Protein AF-A0A916M3M4-F1 (afdb_monomer_lite)

pLDDT: mean 93.86, std 6.74, range [56.12, 98.5]

Structure (mmCIF, N/CA/C/O backbone):
data_AF-A0A916M3M4-F1
#
_entry.id   AF-A0A916M3M4-F1
#
loop_
_atom_site.group_PDB
_atom_site.id
_atom_site.type_symbol
_atom_site.label_atom_id
_atom_site.label_alt_id
_atom_site.label_comp_id
_atom_site.label_asym_id
_atom_site.label_entity_id
_atom_site.label_seq_id
_atom_site.pdbx_PDB_ins_code
_atom_site.Cartn_x
_atom_site.Cartn_y
_atom_site.Cartn_z
_atom_site.occupancy
_atom_site.B_iso_or_equiv
_atom_site.auth_seq_id
_atom_site.auth_comp_id
_atom_site.auth_asym_id
_atom_site.auth_atom_id
_atom_site.pdbx_PDB_model_num
ATOM 1 N N . MET A 1 1 ? -7.886 0.187 5.686 1.00 94.88 1 MET A N 1
ATOM 2 C CA . MET A 1 1 ? -7.022 -0.338 4.613 1.00 94.88 1 MET A CA 1
ATOM 3 C C . MET A 1 1 ? -5.704 -0.723 5.234 1.00 94.88 1 MET A C 1
ATOM 5 O O . MET A 1 1 ? -5.310 -0.085 6.204 1.00 94.88 1 MET A O 1
ATOM 9 N N . ASP A 1 2 ? -5.091 -1.758 4.688 1.00 96.44 2 ASP A N 1
ATOM 10 C CA . ASP A 1 2 ? -3.827 -2.322 5.144 1.00 96.44 2 ASP A CA 1
ATOM 11 C C . ASP A 1 2 ? -3.032 -2.823 3.932 1.00 96.44 2 ASP A C 1
ATOM 13 O O . ASP A 1 2 ? -3.643 -3.209 2.918 1.00 96.44 2 ASP A O 1
ATOM 17 N N . THR A 1 3 ? -1.703 -2.764 4.011 1.00 97.44 3 THR A N 1
ATOM 18 C CA . THR A 1 3 ? -0.807 -3.209 2.941 1.00 97.44 3 THR A CA 1
ATOM 19 C C . THR A 1 3 ? 0.345 -4.054 3.462 1.00 97.44 3 THR A C 1
ATOM 21 O O . THR A 1 3 ? 0.876 -3.810 4.536 1.00 97.44 3 THR A O 1
ATOM 24 N N . GLU A 1 4 ? 0.774 -5.004 2.633 1.00 97.88 4 GLU A N 1
ATOM 25 C CA . GLU A 1 4 ? 2.039 -5.713 2.806 1.00 97.88 4 GLU A CA 1
ATOM 26 C C . GLU A 1 4 ? 2.999 -5.292 1.706 1.00 97.88 4 GLU A C 1
ATOM 28 O O . GLU A 1 4 ? 2.589 -5.120 0.548 1.00 97.88 4 GLU A O 1
ATOM 33 N N . THR A 1 5 ? 4.276 -5.138 2.047 1.00 97.94 5 THR A N 1
ATOM 34 C CA . THR A 1 5 ? 5.276 -4.547 1.155 1.00 97.94 5 THR A CA 1
ATOM 35 C C . THR A 1 5 ? 6.524 -5.406 1.013 1.00 97.94 5 THR A C 1
ATOM 37 O O . THR A 1 5 ? 6.838 -6.243 1.851 1.00 97.94 5 THR A O 1
ATOM 40 N N . THR A 1 6 ? 7.274 -5.199 -0.070 1.00 97.44 6 THR A N 1
ATOM 41 C CA . THR A 1 6 ? 8.537 -5.916 -0.310 1.00 97.44 6 THR A CA 1
ATOM 42 C C . THR A 1 6 ? 9.619 -5.614 0.731 1.00 97.44 6 THR A C 1
ATOM 44 O O . THR A 1 6 ? 10.526 -6.423 0.896 1.00 97.44 6 THR A O 1
ATOM 47 N N . ASP A 1 7 ? 9.565 -4.448 1.378 1.00 95.81 7 ASP A N 1
ATOM 48 C CA . ASP A 1 7 ? 10.541 -3.934 2.348 1.00 95.81 7 ASP A CA 1
ATOM 49 C C . ASP A 1 7 ? 9.900 -2.791 3.178 1.00 95.81 7 ASP A C 1
ATOM 51 O O . ASP A 1 7 ? 8.749 -2.412 2.945 1.00 95.81 7 ASP A O 1
ATOM 55 N N . LEU A 1 8 ? 10.639 -2.210 4.124 1.00 91.25 8 LEU A N 1
ATOM 56 C CA . LEU A 1 8 ? 10.258 -1.035 4.917 1.00 91.25 8 LEU A CA 1
ATOM 57 C C . LEU A 1 8 ? 10.536 0.290 4.194 1.00 91.25 8 LEU A C 1
ATOM 59 O O . LEU A 1 8 ? 9.861 1.293 4.430 1.00 91.25 8 LEU A O 1
ATOM 63 N N . TYR A 1 9 ? 11.549 0.319 3.329 1.00 88.88 9 TYR A N 1
ATOM 64 C CA . TYR A 1 9 ? 11.974 1.521 2.618 1.00 88.88 9 TYR A CA 1
ATOM 65 C C . TYR A 1 9 ? 12.068 1.236 1.129 1.00 88.88 9 TYR A C 1
ATOM 67 O O . TYR A 1 9 ? 12.553 0.188 0.726 1.00 88.88 9 TYR A O 1
ATOM 75 N N . ASP A 1 10 ? 11.625 2.193 0.316 1.00 86.12 10 ASP A N 1
ATOM 76 C CA . ASP A 1 10 ? 11.6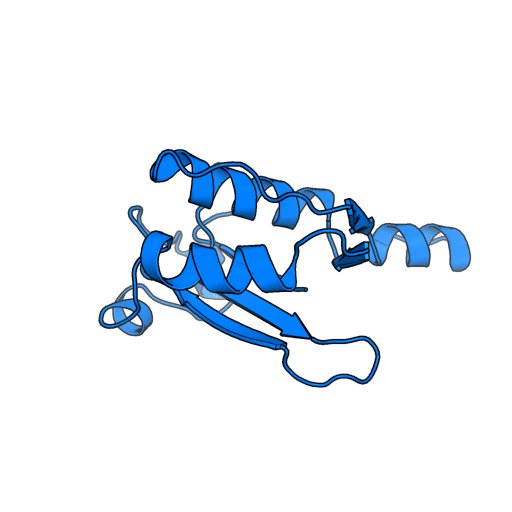34 2.064 -1.145 1.00 86.12 10 ASP A CA 1
ATOM 77 C C . ASP A 1 10 ? 10.941 0.792 -1.670 1.00 86.12 10 ASP A C 1
ATOM 79 O O . ASP A 1 10 ? 11.426 0.115 -2.570 1.00 86.12 10 ASP A O 1
ATOM 83 N N . ALA A 1 11 ? 9.795 0.461 -1.071 1.00 94.44 11 ALA A N 1
ATOM 84 C CA . ALA A 1 11 ? 9.118 -0.809 -1.284 1.00 94.44 11 ALA A CA 1
ATOM 85 C C . ALA A 1 11 ? 7.910 -0.733 -2.227 1.00 94.44 11 ALA A C 1
ATOM 87 O O . ALA A 1 11 ? 7.315 0.324 -2.453 1.00 94.44 11 ALA A O 1
ATOM 88 N N . GLU A 1 12 ? 7.527 -1.901 -2.734 1.00 95.75 12 GLU A N 1
ATOM 89 C CA . GLU A 1 12 ? 6.309 -2.123 -3.507 1.00 95.75 12 GLU A CA 1
ATOM 90 C C . GLU A 1 12 ? 5.249 -2.806 -2.656 1.00 95.75 12 GLU A C 1
ATOM 92 O O . GLU A 1 12 ? 5.563 -3.677 -1.849 1.00 95.75 12 GLU A O 1
ATOM 97 N N . VAL A 1 13 ? 3.986 -2.468 -2.895 1.00 98.00 13 VAL A N 1
ATOM 98 C CA . VAL A 1 13 ? 2.839 -3.170 -2.319 1.00 98.00 13 VAL A CA 1
ATOM 99 C C . VAL A 1 13 ? 2.675 -4.525 -3.007 1.00 98.00 13 VAL A C 1
ATOM 101 O O . VAL A 1 13 ? 2.501 -4.598 -4.225 1.00 98.00 13 VAL A O 1
ATOM 104 N N . ILE A 1 14 ? 2.690 -5.593 -2.211 1.00 98.38 14 ILE A N 1
ATOM 105 C CA . ILE A 1 14 ? 2.506 -6.989 -2.640 1.00 98.38 14 ILE A CA 1
ATOM 106 C C . ILE A 1 14 ? 1.170 -7.580 -2.188 1.00 98.38 14 ILE A C 1
ATOM 108 O O . ILE A 1 14 ? 0.702 -8.564 -2.763 1.00 98.38 14 ILE A O 1
ATOM 112 N N . GLU A 1 15 ? 0.521 -6.968 -1.201 1.00 98.50 15 GLU A N 1
ATOM 113 C CA . GLU A 1 15 ? -0.864 -7.246 -0.837 1.00 98.50 15 GLU A CA 1
ATOM 114 C C . GLU A 1 15 ? -1.554 -5.954 -0.394 1.00 98.50 15 GLU A C 1
ATOM 116 O O . GLU A 1 15 ? -0.944 -5.104 0.246 1.00 98.50 15 GLU A O 1
ATOM 121 N N . VAL A 1 16 ? -2.826 -5.790 -0.757 1.00 98.12 16 VAL A N 1
ATOM 122 C CA . VAL A 1 16 ? -3.658 -4.666 -0.314 1.00 98.12 16 VAL A CA 1
ATOM 123 C C . VAL A 1 16 ? -5.063 -5.148 0.016 1.00 98.12 16 VAL A C 1
ATOM 125 O O . VAL A 1 16 ? -5.691 -5.865 -0.774 1.00 98.12 16 VAL A O 1
ATOM 128 N N . ALA A 1 17 ? -5.565 -4.723 1.174 1.00 97.88 17 ALA A N 1
ATOM 129 C CA . ALA A 1 17 ? -6.909 -5.011 1.650 1.00 97.88 17 ALA A CA 1
ATOM 130 C C . ALA A 1 17 ? -7.661 -3.722 2.010 1.00 97.88 17 ALA A C 1
ATOM 132 O O . ALA A 1 17 ? -7.175 -2.864 2.752 1.00 97.88 17 ALA A O 1
ATOM 133 N N . VAL A 1 18 ? -8.886 -3.593 1.505 1.00 97.12 18 VAL A N 1
ATOM 134 C CA . VAL A 1 18 ? -9.795 -2.481 1.782 1.00 97.12 18 VAL A CA 1
ATOM 135 C C . VAL A 1 18 ? -11.165 -3.030 2.158 1.00 97.12 18 VAL A C 1
ATOM 137 O O . VAL A 1 18 ? -11.749 -3.832 1.426 1.00 97.12 18 VAL A O 1
ATOM 140 N N . ILE A 1 19 ? -11.680 -2.549 3.285 1.00 96.50 19 ILE A N 1
ATOM 141 C CA . ILE A 1 19 ? -13.025 -2.825 3.789 1.00 96.50 19 ILE A CA 1
ATOM 142 C C . ILE A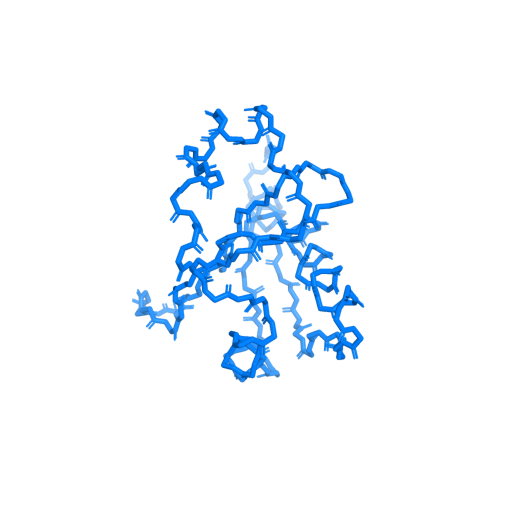 1 19 ? -13.818 -1.520 3.891 1.00 96.50 19 ILE A C 1
ATOM 144 O O . ILE A 1 19 ? -13.217 -0.443 3.967 1.00 96.50 19 ILE A O 1
ATOM 148 N N . ASP A 1 20 ? -15.143 -1.612 3.902 1.00 94.38 20 ASP A N 1
ATOM 149 C CA . ASP A 1 20 ? -16.008 -0.484 4.246 1.00 94.38 20 ASP A CA 1
ATOM 150 C C . ASP A 1 20 ? -16.168 -0.312 5.771 1.00 94.38 20 ASP A C 1
ATOM 152 O O . ASP A 1 20 ? -15.582 -1.040 6.575 1.00 94.38 20 ASP A O 1
ATOM 156 N N . GLY A 1 21 ? -16.959 0.683 6.184 1.00 91.38 21 GLY A N 1
ATOM 157 C CA . GLY A 1 21 ? -17.208 0.973 7.601 1.00 91.38 21 GLY A CA 1
ATOM 158 C C . GLY A 1 21 ? -18.060 -0.078 8.323 1.00 91.38 21 GLY A C 1
ATOM 159 O O . GLY A 1 21 ? -18.207 -0.005 9.542 1.00 91.38 21 GLY A O 1
ATOM 160 N N . GLN A 1 22 ? -18.632 -1.031 7.591 1.00 95.00 22 GLN A N 1
ATOM 161 C CA . GLN A 1 22 ? -19.431 -2.142 8.093 1.00 95.00 22 GLN A CA 1
ATOM 162 C C . GLN A 1 22 ? -18.607 -3.436 8.172 1.00 95.00 22 GLN A C 1
ATOM 164 O O . GLN A 1 22 ? -19.058 -4.403 8.783 1.00 95.00 22 GLN A O 1
ATOM 169 N N . GLY A 1 23 ? -17.390 -3.433 7.620 1.00 93.81 23 GLY A N 1
ATOM 170 C CA . GLY A 1 23 ? -16.481 -4.573 7.594 1.00 93.81 23 GLY A CA 1
ATOM 171 C C . GLY A 1 23 ? -16.564 -5.411 6.318 1.00 93.81 23 GLY A C 1
ATOM 172 O O . GLY A 1 23 ? -15.876 -6.427 6.227 1.00 93.81 23 GLY A O 1
ATOM 173 N N . GLU A 1 24 ? -17.357 -5.006 5.324 1.00 96.62 24 GLU A N 1
ATOM 174 C CA . GLU A 1 24 ? -17.446 -5.725 4.054 1.00 96.62 24 GLU A CA 1
ATOM 175 C C . GLU A 1 24 ? -16.192 -5.483 3.214 1.00 96.62 24 GLU A C 1
ATOM 177 O O . GLU A 1 24 ? -15.685 -4.365 3.107 1.00 96.62 24 GLU A O 1
ATOM 182 N N . THR A 1 25 ? -15.682 -6.542 2.584 1.00 97.25 25 THR A N 1
ATOM 183 C CA . THR A 1 25 ? -14.479 -6.446 1.749 1.00 97.25 25 THR A CA 1
ATOM 184 C C . THR A 1 25 ? -14.798 -5.773 0.420 1.00 97.25 25 THR A C 1
ATOM 186 O O . THR A 1 25 ? -15.481 -6.339 -0.433 1.00 97.25 25 THR A O 1
ATOM 189 N N . LEU A 1 26 ? -14.237 -4.582 0.210 1.00 96.19 26 LEU A N 1
ATOM 190 C CA . LEU A 1 26 ? -14.326 -3.844 -1.050 1.00 96.19 26 LEU A CA 1
ATOM 191 C C . LEU A 1 26 ? -13.271 -4.319 -2.052 1.00 96.19 26 LEU A C 1
ATOM 193 O O . LEU A 1 26 ? -13.529 -4.377 -3.256 1.00 96.19 26 LEU A O 1
ATOM 197 N N . LEU A 1 27 ? -12.075 -4.647 -1.557 1.00 97.56 27 LEU A N 1
ATOM 198 C CA . LEU A 1 27 ? -10.968 -5.149 -2.360 1.00 97.56 27 LEU A CA 1
ATOM 199 C C . LEU A 1 27 ? -9.984 -5.928 -1.486 1.00 97.56 27 LEU A C 1
ATOM 201 O O . LEU A 1 27 ? -9.583 -5.459 -0.431 1.00 97.56 27 LEU A O 1
ATOM 205 N N . HIS A 1 28 ? -9.541 -7.088 -1.963 1.00 98.19 28 HIS A N 1
ATOM 206 C CA . HIS A 1 28 ? -8.377 -7.795 -1.424 1.00 98.19 28 HIS A CA 1
ATOM 207 C C . HIS A 1 28 ? -7.605 -8.401 -2.587 1.00 98.19 28 HIS A C 1
ATOM 209 O O . HIS A 1 28 ? -8.176 -9.151 -3.390 1.00 98.19 28 HIS A O 1
ATOM 215 N N . ARG A 1 29 ? -6.348 -7.995 -2.766 1.00 98.25 29 ARG A N 1
ATOM 216 C CA . ARG A 1 29 ? -5.530 -8.403 -3.912 1.00 98.25 29 ARG A CA 1
ATOM 217 C C . ARG A 1 29 ? -4.087 -8.618 -3.501 1.00 98.25 29 ARG A C 1
ATOM 219 O O . ARG A 1 29 ? -3.514 -7.797 -2.797 1.00 98.25 29 ARG A O 1
ATOM 226 N N . ARG A 1 30 ? -3.504 -9.679 -4.056 1.00 98.44 30 ARG A N 1
ATOM 227 C CA . ARG A 1 30 ? -2.060 -9.887 -4.124 1.00 98.44 30 ARG A CA 1
ATOM 228 C C . ARG A 1 30 ? -1.514 -9.355 -5.435 1.00 98.44 30 ARG A C 1
ATOM 230 O O . ARG A 1 30 ? -2.191 -9.434 -6.463 1.00 98.44 30 ARG A O 1
ATOM 237 N N . VAL A 1 31 ? -0.294 -8.846 -5.384 1.00 98.19 31 VAL A N 1
ATOM 238 C CA . VAL A 1 31 ? 0.392 -8.209 -6.501 1.00 98.19 31 VAL A CA 1
ATOM 239 C C . VAL A 1 31 ? 1.768 -8.823 -6.649 1.00 98.19 31 VAL A C 1
ATOM 241 O O . VAL A 1 31 ? 2.496 -8.973 -5.674 1.00 98.19 31 VAL A O 1
ATOM 244 N N . ARG A 1 32 ? 2.143 -9.166 -7.877 1.00 98.12 32 ARG A N 1
ATOM 245 C CA . ARG A 1 32 ? 3.502 -9.596 -8.187 1.00 98.12 32 ARG A CA 1
ATOM 246 C C . ARG A 1 32 ? 4.423 -8.367 -8.250 1.00 98.12 32 ARG A C 1
ATOM 248 O O . ARG A 1 32 ? 4.204 -7.533 -9.135 1.00 98.12 32 ARG A O 1
ATOM 255 N N . PRO A 1 33 ? 5.434 -8.254 -7.367 1.00 96.50 33 PRO A N 1
ATOM 256 C CA . PRO A 1 33 ? 6.346 -7.114 -7.367 1.00 96.50 33 PRO A CA 1
ATOM 257 C C . PRO A 1 33 ? 7.329 -7.171 -8.540 1.00 96.50 33 PRO A C 1
ATOM 259 O O . PRO A 1 33 ? 7.530 -8.223 -9.162 1.00 96.50 33 PRO A O 1
ATOM 262 N N . VAL A 1 34 ? 7.954 -6.031 -8.832 1.00 95.12 34 VAL A N 1
ATOM 263 C CA . VAL A 1 34 ? 9.083 -5.929 -9.765 1.00 95.12 34 VAL A CA 1
ATOM 264 C C . VAL A 1 34 ? 10.396 -6.281 -9.060 1.00 95.12 34 VAL A C 1
ATOM 266 O O . VAL A 1 34 ? 11.231 -6.979 -9.640 1.00 95.12 34 VAL A O 1
ATOM 269 N N . HIS A 1 35 ? 10.565 -5.836 -7.815 1.00 94.69 35 HIS A N 1
ATOM 270 C CA . HIS A 1 35 ? 11.752 -6.059 -6.995 1.00 94.69 35 HIS A CA 1
ATOM 271 C C . HIS A 1 35 ? 11.596 -7.253 -6.042 1.00 94.69 35 HIS A C 1
ATOM 273 O O . HIS A 1 35 ? 10.503 -7.761 -5.784 1.00 94.69 35 HIS A O 1
ATOM 279 N N . CYS A 1 36 ? 12.731 -7.731 -5.526 1.00 95.94 36 CYS A N 1
ATOM 280 C CA . CYS A 1 36 ? 12.764 -8.828 -4.565 1.00 95.94 36 CYS A CA 1
ATOM 281 C C . CYS A 1 36 ? 12.086 -8.433 -3.247 1.00 95.94 36 CYS A C 1
ATOM 283 O O . CYS A 1 36 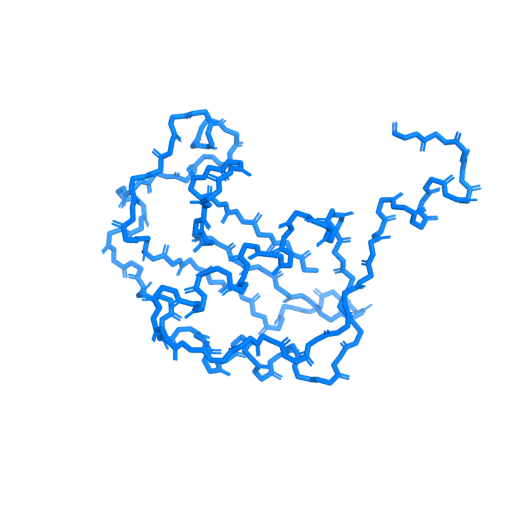? 12.266 -7.322 -2.759 1.00 95.94 36 CYS A O 1
ATOM 285 N N . ILE A 1 37 ? 11.383 -9.388 -2.639 1.00 97.56 37 ILE A N 1
ATOM 286 C CA . ILE A 1 37 ? 10.883 -9.259 -1.268 1.00 97.56 37 ILE A CA 1
ATOM 287 C C . ILE A 1 37 ? 12.056 -9.509 -0.319 1.00 97.56 37 ILE A C 1
ATOM 289 O O . ILE A 1 37 ? 12.713 -10.552 -0.406 1.00 97.56 37 ILE A O 1
ATOM 293 N N . ALA A 1 38 ? 12.325 -8.555 0.568 1.00 97.50 38 ALA A N 1
ATOM 294 C CA . ALA A 1 38 ? 13.328 -8.682 1.609 1.00 97.50 38 ALA A CA 1
ATOM 295 C C . ALA A 1 38 ? 12.981 -9.845 2.546 1.00 97.50 38 ALA A C 1
ATOM 297 O O . ALA A 1 38 ? 11.816 -10.096 2.857 1.00 97.50 38 ALA A O 1
ATOM 298 N N . TYR A 1 39 ? 14.006 -10.555 3.024 1.00 96.81 39 TYR A N 1
ATOM 299 C CA . TYR A 1 39 ? 13.806 -11.696 3.919 1.00 96.81 39 TYR A CA 1
ATOM 300 C C . TYR A 1 39 ? 13.053 -11.298 5.194 1.00 96.81 39 TYR A C 1
ATOM 302 O O . TYR A 1 39 ? 12.139 -12.008 5.601 1.00 96.81 39 TYR A O 1
ATOM 310 N N . ASP A 1 40 ? 13.395 -10.151 5.784 1.00 96.75 40 ASP A N 1
ATOM 311 C CA . ASP A 1 40 ? 12.769 -9.680 7.021 1.00 96.75 40 ASP A CA 1
ATOM 312 C C . ASP A 1 40 ? 11.296 -9.303 6.809 1.00 96.75 40 ASP A C 1
ATOM 314 O O . ASP A 1 40 ? 10.462 -9.643 7.643 1.00 96.75 40 ASP A O 1
ATOM 318 N N . ALA A 1 41 ? 10.945 -8.700 5.665 1.00 96.62 41 ALA A N 1
ATOM 319 C CA . ALA A 1 41 ? 9.549 -8.443 5.304 1.00 96.62 41 ALA A CA 1
ATOM 320 C C . ALA A 1 41 ? 8.775 -9.764 5.153 1.00 96.62 41 ALA A C 1
ATOM 322 O O . ALA A 1 41 ? 7.779 -9.994 5.842 1.00 96.62 41 ALA A O 1
ATOM 323 N N . ALA A 1 42 ? 9.312 -10.700 4.361 1.00 97.19 42 ALA A N 1
ATOM 324 C CA . ALA A 1 42 ? 8.725 -12.027 4.192 1.00 97.19 42 ALA A CA 1
ATOM 325 C C . ALA A 1 42 ? 8.591 -12.798 5.516 1.00 97.19 42 ALA A C 1
ATOM 327 O O . ALA A 1 42 ? 7.646 -13.570 5.672 1.00 97.19 42 ALA A O 1
ATOM 328 N N . ALA A 1 43 ? 9.504 -12.601 6.469 1.00 97.12 43 ALA A N 1
ATOM 329 C CA . ALA A 1 43 ? 9.439 -13.212 7.793 1.00 97.12 43 ALA A CA 1
ATOM 330 C C . ALA A 1 43 ? 8.324 -12.621 8.674 1.00 97.12 43 ALA A C 1
ATOM 332 O O . ALA A 1 43 ? 7.797 -13.337 9.525 1.00 97.12 43 ALA A O 1
ATOM 333 N N . VAL A 1 44 ? 7.951 -11.354 8.465 1.00 95.81 44 VAL A N 1
ATOM 334 C CA . VAL A 1 44 ? 6.859 -10.680 9.185 1.00 95.81 44 VAL A CA 1
ATOM 335 C C . VAL A 1 44 ? 5.495 -11.098 8.635 1.00 95.81 44 VAL A C 1
ATOM 337 O O . VAL A 1 44 ? 4.666 -11.599 9.391 1.00 95.81 44 VAL A O 1
ATOM 340 N N . HIS A 1 45 ? 5.266 -10.934 7.329 1.00 96.25 45 HIS A N 1
ATOM 341 C CA . HIS A 1 45 ? 3.939 -11.132 6.726 1.00 96.25 45 HIS A CA 1
ATOM 342 C C . HIS A 1 45 ? 3.749 -12.511 6.066 1.00 96.25 45 HIS A C 1
ATOM 344 O O . HIS A 1 45 ? 2.649 -12.876 5.656 1.00 96.25 45 HIS A O 1
ATOM 350 N N . GLY A 1 46 ? 4.812 -13.311 5.926 1.00 97.50 46 GLY A N 1
ATOM 351 C CA . GLY A 1 46 ? 4.741 -14.687 5.414 1.00 97.50 46 GLY A CA 1
ATOM 352 C C . GLY A 1 46 ? 4.496 -14.821 3.905 1.00 97.50 46 GLY A C 1
ATOM 353 O O . GLY A 1 46 ? 4.186 -15.914 3.426 1.00 97.50 46 GLY A O 1
ATOM 354 N N . ILE A 1 47 ? 4.628 -13.739 3.133 1.00 97.69 47 ILE A N 1
ATOM 355 C CA . ILE A 1 47 ? 4.389 -13.735 1.681 1.00 97.69 47 ILE A CA 1
ATOM 356 C C . ILE A 1 47 ? 5.733 -13.853 0.967 1.00 97.69 47 ILE A C 1
ATOM 358 O O . ILE A 1 47 ? 6.600 -12.994 1.089 1.00 97.69 47 ILE A O 1
ATOM 362 N N . THR A 1 48 ? 5.911 -14.923 0.200 1.00 96.12 48 THR A N 1
ATOM 363 C CA . THR A 1 48 ? 7.126 -15.156 -0.586 1.00 96.12 48 THR A CA 1
ATOM 364 C C . THR A 1 48 ? 6.890 -14.859 -2.062 1.00 96.12 48 THR A C 1
ATOM 366 O O . THR A 1 48 ? 5.757 -14.887 -2.546 1.00 96.12 48 THR A O 1
ATOM 369 N N . ALA A 1 49 ? 7.972 -14.639 -2.814 1.00 94.19 49 ALA A N 1
ATOM 370 C CA . ALA A 1 49 ? 7.893 -14.409 -4.257 1.00 94.19 49 ALA A CA 1
ATOM 371 C C . ALA A 1 49 ? 7.198 -15.569 -4.998 1.00 94.19 49 ALA A C 1
ATOM 373 O O . ALA A 1 49 ? 6.468 -15.347 -5.963 1.00 94.19 49 ALA A O 1
ATOM 374 N N . ASP A 1 50 ? 7.360 -16.804 -4.511 1.00 96.00 50 ASP A N 1
ATOM 375 C CA . ASP A 1 50 ? 6.715 -17.986 -5.086 1.00 96.00 50 ASP A CA 1
ATOM 376 C C . ASP A 1 50 ? 5.188 -17.969 -4.939 1.00 96.00 50 ASP A C 1
ATOM 378 O O . ASP A 1 50 ? 4.494 -18.418 -5.852 1.00 96.00 50 ASP A O 1
ATOM 382 N N . LEU A 1 51 ? 4.657 -17.417 -3.840 1.00 96.94 51 LEU A N 1
ATOM 383 C CA . LEU A 1 51 ? 3.210 -17.255 -3.632 1.00 96.94 51 LEU A CA 1
ATOM 384 C C . LEU A 1 51 ? 2.593 -16.197 -4.556 1.00 96.94 51 LEU A C 1
ATOM 386 O O . LEU A 1 51 ? 1.377 -16.180 -4.742 1.00 96.94 51 LEU A O 1
ATOM 390 N N . LEU A 1 52 ? 3.422 -15.323 -5.128 1.00 97.38 52 LEU A N 1
ATOM 391 C CA . LEU A 1 52 ? 3.010 -14.220 -5.995 1.00 97.38 52 LEU A CA 1
ATOM 392 C C . LEU A 1 52 ? 3.322 -14.476 -7.471 1.00 97.38 52 LEU A C 1
ATOM 394 O O . LEU A 1 52 ? 3.091 -13.601 -8.303 1.00 97.38 52 LEU A O 1
ATOM 398 N N . ARG A 1 53 ? 3.831 -15.662 -7.825 1.00 95.94 53 ARG A N 1
ATOM 399 C CA . ARG A 1 53 ? 4.261 -15.969 -9.198 1.00 95.94 53 ARG A CA 1
ATOM 400 C C . ARG A 1 53 ? 3.144 -15.774 -10.224 1.00 95.94 53 ARG A C 1
ATOM 402 O O . ARG A 1 53 ? 3.393 -15.218 -11.290 1.00 95.94 53 ARG A O 1
ATOM 409 N N . ASP A 1 54 ? 1.932 -16.186 -9.862 1.00 97.00 54 ASP A N 1
ATOM 410 C CA . ASP A 1 54 ? 0.739 -16.101 -10.710 1.00 97.00 54 ASP A CA 1
ATOM 411 C C . ASP A 1 54 ? -0.135 -14.876 -10.382 1.00 97.00 54 ASP A C 1
ATOM 413 O O . ASP A 1 54 ? -1.210 -14.699 -10.957 1.00 97.00 54 ASP A O 1
ATOM 417 N N . ALA A 1 55 ? 0.307 -14.022 -9.450 1.00 98.06 55 ALA A N 1
ATOM 418 C CA . ALA A 1 55 ? -0.404 -12.800 -9.111 1.00 98.06 55 ALA A CA 1
ATOM 419 C C . ALA A 1 55 ? -0.291 -11.766 -10.251 1.00 98.06 55 ALA A C 1
ATOM 421 O O . ALA A 1 55 ? 0.725 -11.705 -10.959 1.00 98.06 55 ALA A O 1
ATOM 422 N N . PRO A 1 56 ? -1.323 -10.927 -10.443 1.00 97.94 56 PRO A N 1
ATOM 423 C CA . PRO A 1 56 ? -1.257 -9.830 -11.397 1.00 97.94 56 PRO A CA 1
ATOM 424 C C . PRO A 1 56 ? -0.179 -8.811 -11.005 1.00 97.94 56 PRO A C 1
ATOM 426 O O . PRO A 1 56 ? 0.141 -8.658 -9.828 1.00 97.94 56 PRO A O 1
ATOM 429 N N . ASP A 1 57 ? 0.353 -8.071 -11.980 1.00 97.12 57 ASP A N 1
ATOM 430 C CA . ASP A 1 57 ? 1.151 -6.882 -11.666 1.00 97.12 57 ASP A CA 1
ATOM 431 C C . ASP A 1 57 ? 0.266 -5.714 -11.193 1.00 97.12 57 ASP A C 1
ATOM 433 O O . ASP A 1 57 ? -0.961 -5.726 -11.352 1.00 97.12 57 ASP A O 1
ATOM 437 N N . PHE A 1 58 ? 0.891 -4.691 -10.604 1.00 97.88 58 PHE A N 1
ATOM 438 C CA . PHE A 1 58 ? 0.178 -3.586 -9.956 1.00 97.88 58 PHE A CA 1
ATOM 439 C C . PHE A 1 58 ? -0.762 -2.832 -10.913 1.00 97.88 58 PHE A C 1
ATOM 441 O O . PHE A 1 58 ? -1.839 -2.393 -10.509 1.00 97.88 58 PHE A O 1
ATOM 448 N N . ARG A 1 59 ? -0.422 -2.736 -12.208 1.00 97.88 59 ARG A N 1
ATOM 44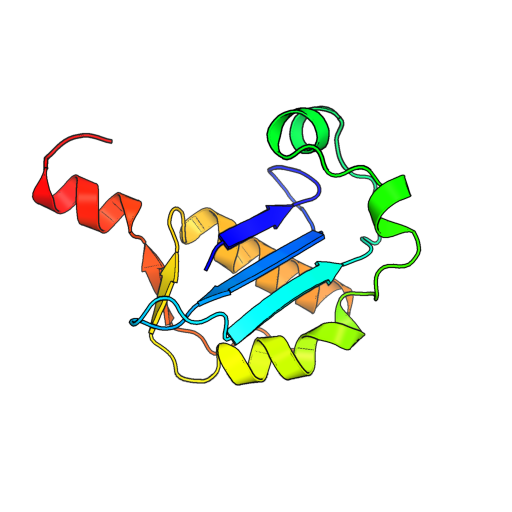9 C CA . ARG A 1 59 ? -1.237 -2.018 -13.207 1.00 97.88 59 ARG A CA 1
ATOM 450 C C . ARG A 1 59 ? -2.589 -2.672 -13.434 1.00 97.88 59 ARG A C 1
ATOM 452 O O . ARG A 1 59 ? -3.540 -1.982 -13.787 1.00 97.88 59 ARG A O 1
ATOM 459 N N . VAL A 1 60 ? -2.670 -3.989 -13.258 1.00 98.19 60 VAL A N 1
ATOM 460 C CA . VAL A 1 60 ? -3.910 -4.745 -13.447 1.00 98.19 60 VAL A CA 1
ATOM 461 C C . VAL A 1 60 ? -4.898 -4.444 -12.323 1.00 98.19 60 VAL A C 1
ATOM 463 O O . VAL A 1 60 ? -6.088 -4.302 -12.589 1.00 98.19 60 VAL A O 1
ATOM 466 N N . ILE A 1 61 ? -4.425 -4.313 -11.079 1.00 97.88 61 ILE A N 1
ATOM 467 C CA . ILE A 1 61 ? -5.301 -4.031 -9.930 1.00 97.88 61 ILE A CA 1
ATOM 468 C C . ILE A 1 61 ? -5.565 -2.533 -9.729 1.00 97.88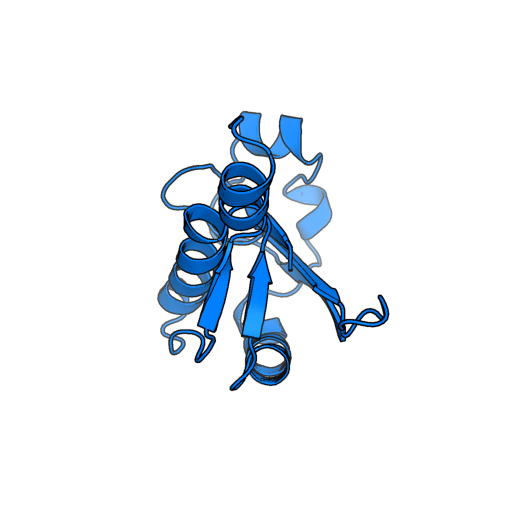 61 ILE A C 1
ATOM 470 O O . ILE A 1 61 ? -6.548 -2.162 -9.087 1.00 97.88 61 ILE A O 1
ATOM 474 N N . TYR A 1 62 ? -4.700 -1.672 -10.273 1.00 98.25 62 TYR A N 1
ATOM 475 C CA . TYR A 1 62 ? -4.737 -0.229 -10.060 1.00 98.25 62 TYR A CA 1
ATOM 476 C C . TYR A 1 62 ? -6.101 0.421 -10.353 1.00 98.25 62 TYR A C 1
ATOM 478 O O . TYR A 1 62 ? -6.538 1.212 -9.518 1.00 98.25 62 TYR A O 1
ATOM 486 N N . PRO A 1 63 ? -6.812 0.122 -11.463 1.00 97.81 63 PRO A N 1
ATOM 487 C CA . PRO A 1 63 ? -8.095 0.767 -11.746 1.00 97.81 63 PRO A CA 1
ATOM 488 C C . PRO A 1 63 ? -9.150 0.492 -10.668 1.00 97.81 63 PRO A C 1
ATOM 490 O O . PRO A 1 63 ? -9.851 1.410 -10.242 1.00 97.81 63 PRO A O 1
ATOM 493 N N . ASP A 1 64 ? -9.227 -0.753 -10.192 1.00 97.44 64 ASP A N 1
ATOM 494 C CA . ASP A 1 64 ? -10.168 -1.152 -9.144 1.00 97.44 64 ASP A CA 1
ATOM 495 C C . ASP A 1 64 ? -9.794 -0.539 -7.798 1.00 97.44 64 ASP A C 1
ATOM 497 O O . ASP A 1 64 ? -10.659 -0.003 -7.104 1.00 97.44 64 ASP A O 1
ATOM 501 N N . LEU A 1 65 ? -8.505 -0.565 -7.452 1.00 97.19 65 LEU A N 1
ATOM 502 C CA . LEU A 1 65 ? -8.010 0.043 -6.224 1.00 97.19 65 LEU A CA 1
ATOM 503 C C . LEU A 1 65 ? -8.240 1.554 -6.222 1.00 97.19 65 LEU A C 1
ATOM 505 O O . LEU A 1 65 ? -8.772 2.092 -5.256 1.00 97.19 65 LEU A O 1
ATOM 509 N N . ARG A 1 66 ? -7.932 2.238 -7.329 1.00 96.56 66 ARG A N 1
ATOM 510 C CA . ARG A 1 66 ? -8.171 3.676 -7.475 1.00 96.56 66 ARG A CA 1
ATOM 511 C C . ARG A 1 66 ? -9.646 3.999 -7.293 1.00 96.56 66 ARG A C 1
ATOM 513 O O . ARG A 1 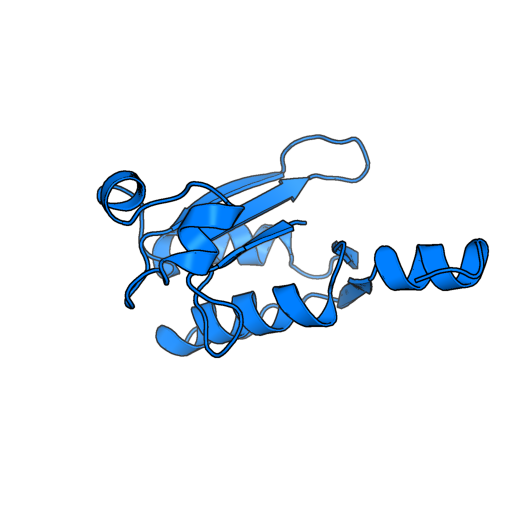66 ? -9.949 4.939 -6.577 1.00 96.56 66 ARG A O 1
ATOM 520 N N . ARG A 1 67 ? -10.545 3.216 -7.897 1.00 95.50 67 ARG A N 1
ATOM 521 C CA . ARG A 1 67 ? -11.998 3.396 -7.764 1.00 95.50 67 ARG A CA 1
ATOM 522 C C . ARG A 1 67 ? -12.474 3.237 -6.321 1.00 95.50 67 ARG A C 1
ATOM 524 O O . ARG A 1 67 ? -13.344 3.983 -5.894 1.00 95.50 67 ARG A O 1
ATOM 531 N N . VAL A 1 68 ? -11.940 2.261 -5.587 1.00 94.88 68 VAL A N 1
ATOM 532 C CA . VAL A 1 68 ? -12.307 2.031 -4.180 1.00 94.88 68 VAL A CA 1
ATOM 533 C C . VAL A 1 68 ? -11.798 3.155 -3.270 1.00 94.88 68 VAL A C 1
ATOM 535 O O . VAL A 1 68 ? -12.452 3.477 -2.284 1.00 94.88 68 VAL A O 1
ATOM 538 N N . LEU A 1 69 ? -10.662 3.768 -3.607 1.00 94.31 69 LEU A N 1
ATOM 539 C CA . LEU A 1 69 ? -10.046 4.840 -2.820 1.00 94.31 69 LEU A CA 1
ATOM 540 C C . LEU A 1 69 ? -10.457 6.259 -3.263 1.00 94.31 69 LEU A C 1
ATOM 542 O O . LEU A 1 69 ? -10.069 7.232 -2.617 1.00 94.31 69 LEU A O 1
ATOM 546 N N . ASP A 1 70 ? -11.211 6.398 -4.356 1.00 92.19 70 ASP A N 1
ATOM 547 C CA . ASP A 1 70 ? -11.527 7.693 -4.966 1.00 92.19 70 ASP A CA 1
ATOM 548 C C . ASP A 1 70 ? -12.435 8.551 -4.077 1.00 92.19 70 ASP A C 1
ATOM 550 O O . ASP A 1 70 ? -13.539 8.142 -3.713 1.00 92.19 70 ASP A O 1
ATOM 554 N N . GLY A 1 71 ? -11.967 9.751 -3.720 1.00 75.38 71 GLY A N 1
ATOM 555 C CA . GLY A 1 71 ? -12.737 10.735 -2.950 1.00 75.38 71 GLY A CA 1
ATOM 556 C C . GLY A 1 71 ? -13.081 10.316 -1.514 1.00 75.38 71 GLY A C 1
ATOM 557 O O . GLY A 1 71 ? -13.840 11.018 -0.844 1.00 75.38 71 GLY A O 1
ATOM 558 N N . GLY A 1 72 ? -12.546 9.186 -1.044 1.00 80.56 72 GLY A N 1
ATOM 559 C CA . GLY A 1 72 ? -12.856 8.602 0.255 1.00 80.56 72 GLY A CA 1
ATOM 560 C C . GLY A 1 72 ? -11.919 9.043 1.381 1.00 80.56 72 GLY A C 1
ATOM 561 O O . GLY A 1 72 ? -10.726 9.291 1.183 1.00 80.56 72 GLY A O 1
ATOM 562 N N . TYR A 1 73 ? -12.474 9.065 2.593 1.00 88.06 73 TYR A N 1
ATOM 563 C CA . TYR A 1 73 ? -11.723 9.030 3.845 1.00 88.06 73 TYR A CA 1
ATOM 564 C C . TYR A 1 73 ? -11.215 7.604 4.064 1.00 88.06 73 TYR A C 1
ATOM 566 O O . TYR A 1 73 ? -12.014 6.696 4.296 1.00 88.06 73 TYR A O 1
ATOM 574 N N . VAL A 1 74 ? -9.903 7.390 3.980 1.00 94.31 74 VAL A N 1
ATOM 575 C CA . VAL A 1 74 ? -9.314 6.049 4.091 1.00 94.31 74 VAL A CA 1
ATOM 576 C C . VAL A 1 74 ? -8.611 5.922 5.431 1.00 94.31 74 VAL A C 1
ATOM 578 O O . VAL A 1 74 ? -7.572 6.535 5.660 1.00 94.31 74 VAL A O 1
ATOM 581 N N . VAL A 1 75 ? -9.176 5.115 6.326 1.00 94.94 75 VAL A N 1
ATOM 582 C CA . VAL A 1 75 ? -8.547 4.808 7.615 1.00 94.94 75 VAL A CA 1
ATOM 583 C C . VAL A 1 75 ? -7.487 3.730 7.417 1.00 94.94 75 VAL A C 1
ATOM 585 O O . VAL A 1 75 ? -7.763 2.681 6.828 1.00 94.94 75 VAL A O 1
ATOM 588 N N . ILE A 1 76 ? -6.282 3.990 7.913 1.00 95.62 76 ILE A N 1
ATOM 589 C CA . ILE A 1 76 ? -5.113 3.111 7.823 1.00 95.62 76 ILE A CA 1
ATOM 590 C C . ILE A 1 76 ? -4.436 3.079 9.189 1.00 95.62 76 ILE A C 1
ATOM 592 O O . ILE A 1 76 ? -4.396 4.107 9.866 1.00 95.62 76 ILE A O 1
ATOM 596 N N . TYR A 1 77 ? -3.911 1.928 9.612 1.00 91.94 77 TYR A N 1
ATOM 597 C CA . TYR A 1 77 ? -3.268 1.830 10.922 1.00 91.94 77 TYR A CA 1
ATOM 598 C C . TYR A 1 77 ? -2.048 2.752 11.020 1.00 91.94 77 TYR A C 1
ATOM 600 O O . TYR A 1 77 ? -2.021 3.611 11.900 1.00 91.94 77 TYR A O 1
ATOM 608 N N . ASN A 1 78 ? -1.118 2.651 10.065 1.00 92.81 78 ASN A N 1
ATOM 609 C CA . ASN A 1 78 ? 0.060 3.508 9.952 1.00 92.81 78 ASN A CA 1
ATOM 610 C C . ASN A 1 78 ? 0.068 4.266 8.613 1.00 92.81 78 ASN A C 1
ATOM 612 O O . ASN A 1 78 ? 0.850 3.986 7.711 1.00 92.81 78 ASN A O 1
ATOM 616 N N . ALA A 1 79 ? -0.822 5.252 8.480 1.00 94.00 79 ALA A N 1
ATOM 617 C CA . ALA A 1 79 ? -1.030 5.972 7.219 1.00 94.00 79 ALA A CA 1
ATOM 618 C C . ALA A 1 79 ? 0.247 6.584 6.606 1.00 94.00 79 ALA A C 1
ATOM 620 O O . ALA A 1 79 ? 0.360 6.636 5.380 1.00 94.00 79 ALA A O 1
ATOM 621 N N . ASP A 1 80 ? 1.196 7.021 7.441 1.00 93.06 80 ASP A N 1
ATOM 622 C CA . ASP A 1 80 ? 2.471 7.604 7.002 1.00 93.06 80 ASP A CA 1
ATOM 623 C C . ASP A 1 80 ? 3.399 6.568 6.349 1.00 93.06 80 ASP A C 1
ATOM 625 O O . ASP A 1 80 ? 4.313 6.938 5.612 1.00 93.06 80 ASP A O 1
ATOM 629 N N . PHE A 1 81 ? 3.154 5.278 6.584 1.00 93.12 81 PHE A N 1
ATOM 630 C CA . PHE A 1 81 ? 3.845 4.176 5.929 1.00 93.12 81 PHE A CA 1
ATOM 631 C C . PHE A 1 81 ? 3.111 3.721 4.661 1.00 93.12 81 PHE A C 1
ATOM 633 O O . PHE A 1 81 ? 3.664 3.803 3.566 1.00 93.12 81 PHE A O 1
ATOM 640 N N . ASP A 1 82 ? 1.854 3.288 4.781 1.00 94.12 82 ASP A N 1
ATOM 641 C CA . ASP A 1 82 ? 1.120 2.636 3.688 1.00 94.12 82 ASP A CA 1
ATOM 642 C C . ASP A 1 82 ? 0.844 3.561 2.491 1.00 94.12 82 ASP A C 1
ATOM 644 O O . ASP A 1 82 ? 0.962 3.160 1.328 1.00 94.12 82 ASP A O 1
ATOM 648 N N . ALA A 1 83 ? 0.457 4.818 2.745 1.00 93.25 83 ALA A N 1
ATOM 649 C CA . ALA A 1 83 ? 0.039 5.722 1.675 1.00 93.25 83 ALA A CA 1
ATOM 650 C C . ALA A 1 83 ? 1.190 6.056 0.700 1.00 93.25 83 ALA A C 1
ATOM 652 O O . ALA A 1 83 ? 0.970 6.002 -0.518 1.00 93.25 83 ALA A O 1
ATOM 653 N N . PRO A 1 84 ? 2.425 6.339 1.169 1.00 94.38 84 PRO A N 1
ATOM 654 C CA . PRO A 1 84 ? 3.589 6.424 0.290 1.00 94.38 84 PRO A CA 1
ATOM 655 C C . PRO A 1 84 ? 3.872 5.148 -0.508 1.00 94.38 84 PRO A C 1
ATOM 657 O O . PRO A 1 84 ? 4.236 5.253 -1.678 1.00 94.38 84 PRO A O 1
ATOM 660 N N . MET A 1 85 ? 3.690 3.956 0.071 1.00 95.62 85 MET A N 1
ATOM 661 C CA . MET A 1 85 ? 3.982 2.688 -0.619 1.00 95.62 85 MET A CA 1
ATOM 662 C C . MET A 1 85 ? 3.027 2.431 -1.785 1.00 95.62 85 MET A C 1
ATOM 664 O O . MET A 1 85 ? 3.457 2.000 -2.859 1.00 95.62 85 MET A O 1
ATOM 668 N N . LEU A 1 86 ? 1.748 2.784 -1.634 1.00 95.25 86 LEU A N 1
ATOM 669 C CA . LEU A 1 86 ? 0.786 2.749 -2.737 1.00 95.25 86 LEU A CA 1
ATOM 670 C C . LEU A 1 86 ? 1.177 3.689 -3.881 1.00 95.25 86 LEU A C 1
ATOM 672 O O . LEU A 1 86 ? 1.145 3.289 -5.046 1.00 95.25 86 LEU A O 1
ATOM 676 N N . ASN A 1 87 ? 1.558 4.927 -3.561 1.00 94.81 87 ASN A N 1
ATOM 677 C CA . ASN A 1 87 ? 1.947 5.900 -4.580 1.00 94.81 87 ASN A CA 1
ATOM 678 C C . ASN A 1 87 ? 3.259 5.509 -5.269 1.00 94.81 87 ASN A C 1
ATOM 680 O O . ASN A 1 87 ? 3.313 5.543 -6.493 1.00 94.81 87 ASN A O 1
ATOM 684 N N . ARG A 1 88 ? 4.263 5.019 -4.532 1.00 94.75 88 ARG A N 1
ATOM 685 C CA . ARG A 1 88 ? 5.500 4.475 -5.116 1.00 94.75 88 ARG A CA 1
ATOM 686 C C . ARG A 1 88 ? 5.214 3.306 -6.063 1.00 94.75 88 ARG A C 1
ATOM 688 O O . ARG A 1 88 ? 5.734 3.262 -7.175 1.00 94.75 88 ARG A O 1
ATOM 695 N N . SER A 1 89 ? 4.338 2.387 -5.656 1.00 96.62 89 SER A N 1
ATOM 696 C CA . SER A 1 89 ? 3.931 1.256 -6.501 1.00 96.62 89 SER A CA 1
ATOM 697 C C . SER A 1 89 ? 3.246 1.726 -7.791 1.00 96.62 89 SER A C 1
ATOM 699 O O . SER A 1 89 ? 3.469 1.153 -8.854 1.00 96.62 89 SER A O 1
ATOM 701 N N . ALA A 1 90 ? 2.451 2.800 -7.731 1.00 96.81 90 ALA A N 1
ATOM 702 C CA . ALA A 1 90 ? 1.868 3.435 -8.912 1.00 96.81 90 ALA A CA 1
ATOM 703 C C . ALA A 1 90 ? 2.935 4.124 -9.792 1.00 96.81 90 ALA A C 1
ATOM 705 O O . ALA A 1 90 ? 2.920 3.975 -11.017 1.00 96.81 90 ALA A O 1
ATOM 706 N N . GLU A 1 91 ? 3.886 4.832 -9.180 1.00 95.81 91 GLU A N 1
ATOM 707 C CA . GLU A 1 91 ? 4.962 5.567 -9.856 1.00 95.81 91 GLU A CA 1
ATOM 708 C C . GLU A 1 91 ? 5.874 4.660 -10.688 1.00 95.81 91 GLU A C 1
ATOM 710 O O . GLU A 1 91 ? 6.211 5.026 -11.817 1.00 95.81 91 GLU A O 1
ATOM 715 N N . LEU A 1 92 ? 6.192 3.450 -10.208 1.00 95.44 92 LEU A N 1
ATOM 716 C CA . LEU A 1 92 ? 6.962 2.446 -10.966 1.00 95.44 92 LEU A CA 1
ATOM 717 C C . LEU A 1 92 ? 6.356 2.128 -12.338 1.00 95.44 92 LEU A C 1
ATOM 719 O O . LEU A 1 92 ? 7.061 1.741 -13.271 1.00 95.44 92 LEU A O 1
ATOM 723 N N . TRP A 1 93 ? 5.047 2.324 -12.474 1.00 96.44 93 TRP A N 1
ATOM 724 C CA . TRP A 1 93 ? 4.303 2.094 -13.704 1.00 96.44 93 TRP A CA 1
ATOM 725 C C . TRP A 1 93 ? 3.817 3.384 -14.371 1.00 96.44 93 TRP A C 1
ATOM 727 O O . TRP A 1 93 ? 2.990 3.322 -15.281 1.00 96.44 93 TRP A O 1
ATOM 737 N N . SER A 1 94 ? 4.328 4.547 -13.948 1.00 97.12 94 SER A N 1
ATOM 738 C CA . SER A 1 94 ? 3.899 5.871 -14.429 1.00 97.12 94 SER A CA 1
ATOM 739 C C . SER A 1 94 ? 2.390 6.110 -14.276 1.00 97.12 94 SER A C 1
ATOM 741 O O . SER A 1 94 ? 1.766 6.784 -15.100 1.00 97.12 94 SER A O 1
ATOM 743 N N . LEU A 1 95 ? 1.788 5.533 -13.234 1.00 97.31 95 LEU A N 1
ATOM 744 C CA . LEU A 1 95 ? 0.374 5.693 -12.923 1.00 97.31 95 LEU A CA 1
ATOM 745 C C . LEU A 1 95 ? 0.165 6.904 -12.000 1.00 97.31 95 LEU A C 1
ATOM 747 O O . LEU A 1 95 ? 1.017 7.191 -11.159 1.00 97.31 95 LEU A O 1
ATOM 751 N N . PRO A 1 96 ? -0.969 7.618 -12.112 1.00 96.69 96 PRO A N 1
ATOM 752 C CA . PRO A 1 96 ? -1.254 8.745 -11.231 1.00 96.69 96 PRO A CA 1
ATOM 753 C C . PRO A 1 96 ? -1.342 8.341 -9.753 1.00 96.69 96 PRO A C 1
ATOM 755 O O . PRO A 1 96 ? -1.858 7.269 -9.426 1.00 96.69 96 PRO A O 1
ATOM 758 N N . ALA A 1 97 ? -0.957 9.253 -8.862 1.00 94.56 97 ALA A N 1
ATOM 759 C CA . ALA A 1 97 ? -1.153 9.095 -7.423 1.00 94.56 97 ALA A CA 1
ATOM 760 C C . ALA A 1 97 ? -2.635 8.876 -7.058 1.00 94.56 97 ALA A C 1
ATOM 762 O O . ALA A 1 97 ? -3.553 9.317 -7.772 1.00 94.56 97 ALA A O 1
ATOM 763 N N . PHE A 1 98 ? -2.870 8.189 -5.940 1.00 93.81 98 PHE A N 1
ATOM 764 C CA . PHE A 1 98 ? -4.216 7.897 -5.453 1.00 93.81 98 PHE A CA 1
ATOM 765 C C . PHE A 1 98 ? -4.886 9.165 -4.896 1.00 93.81 98 PHE A C 1
ATOM 767 O O . PHE A 1 98 ? -4.307 9.835 -4.040 1.00 93.81 98 PHE A O 1
ATOM 774 N N . PRO A 1 99 ? -6.108 9.509 -5.345 1.00 89.06 99 PRO A N 1
ATOM 775 C CA . PRO A 1 99 ? -6.831 10.702 -4.911 1.00 89.06 99 PRO A CA 1
ATOM 776 C C . PRO A 1 99 ? -7.579 10.440 -3.592 1.00 89.06 99 PRO A C 1
ATOM 778 O O . PRO A 1 99 ? -8.794 10.606 -3.511 1.00 89.06 99 PRO A O 1
ATOM 781 N N . MET A 1 100 ? -6.852 9.990 -2.568 1.00 90.88 100 MET A N 1
ATOM 782 C CA . MET A 1 100 ? -7.406 9.625 -1.263 1.00 90.88 100 MET A CA 1
ATOM 783 C C . MET A 1 100 ? -6.983 10.603 -0.169 1.00 90.88 100 MET A C 1
ATOM 785 O O . MET A 1 100 ? -5.925 11.228 -0.256 1.00 90.88 100 MET A O 1
ATOM 789 N N . GLN A 1 101 ? -7.784 10.689 0.893 1.00 92.12 101 GLN A N 1
ATOM 790 C CA . GLN A 1 101 ? -7.411 11.380 2.127 1.00 92.12 101 GLN A CA 1
ATOM 791 C C . GLN A 1 101 ? -7.147 10.332 3.219 1.00 92.12 101 GLN A C 1
ATOM 793 O O . GLN A 1 101 ? -8.108 9.749 3.732 1.00 92.12 101 GLN A O 1
ATOM 798 N N . PRO A 1 102 ? -5.876 10.036 3.549 1.00 93.62 102 PRO A N 1
ATOM 799 C CA . PRO A 1 102 ? -5.549 9.010 4.528 1.00 93.62 102 PRO A CA 1
ATOM 800 C C . PRO A 1 102 ? -5.678 9.535 5.967 1.00 93.62 102 PRO A C 1
ATOM 802 O O . PRO A 1 102 ? -5.289 10.661 6.271 1.00 93.62 102 PRO A O 1
ATOM 805 N N . TYR A 1 103 ? -6.203 8.695 6.859 1.00 94.75 103 TYR A N 1
ATOM 806 C CA . TYR A 1 103 ? -6.363 8.966 8.288 1.00 94.75 103 TYR A CA 1
ATOM 807 C C . TYR A 1 103 ? -5.678 7.872 9.099 1.00 94.75 103 TYR A C 1
ATOM 809 O O . TYR A 1 103 ? -5.987 6.691 8.944 1.00 94.75 103 TYR A O 1
ATOM 817 N N . CYS A 1 104 ? -4.760 8.273 9.976 1.00 95.00 104 CYS A N 1
ATOM 818 C CA . CYS A 1 104 ? -3.967 7.352 10.780 1.00 95.00 104 CYS A CA 1
ATOM 819 C C . CYS A 1 104 ? -4.725 6.930 12.046 1.00 95.00 104 CYS A C 1
ATOM 821 O O . CYS A 1 104 ? -4.941 7.744 12.949 1.00 95.00 104 CYS A O 1
ATOM 823 N N . ALA A 1 105 ? -5.112 5.657 12.127 1.00 93.44 105 ALA A N 1
ATOM 824 C CA . ALA A 1 105 ? -5.798 5.110 13.293 1.00 93.44 105 ALA A CA 1
ATOM 825 C C . ALA A 1 105 ? -4.879 5.052 14.521 1.00 93.44 105 ALA A C 1
ATOM 827 O O . ALA A 1 105 ? -5.341 5.339 15.622 1.00 93.44 105 ALA A O 1
ATOM 828 N N . MET A 1 106 ? -3.586 4.758 14.338 1.00 92.69 106 MET A N 1
ATOM 829 C CA . MET A 1 106 ? -2.598 4.752 15.424 1.00 92.69 106 MET A CA 1
ATOM 830 C C . MET A 1 106 ? -2.495 6.129 16.094 1.00 92.69 106 MET A C 1
ATOM 832 O O . MET A 1 106 ? -2.585 6.232 17.314 1.00 92.69 106 MET A O 1
ATOM 836 N N . LEU A 1 107 ? -2.404 7.209 15.308 1.00 91.38 107 LEU A N 1
ATOM 837 C CA . LEU A 1 107 ? -2.363 8.571 15.858 1.00 91.38 107 LEU A CA 1
ATOM 838 C C . LEU A 1 107 ? -3.691 8.973 16.512 1.00 91.38 107 LEU A C 1
ATOM 840 O O . LEU A 1 107 ? -3.687 9.625 17.555 1.00 91.38 107 LEU A O 1
ATOM 844 N N . ALA A 1 108 ? -4.826 8.575 15.928 1.00 90.25 108 ALA A N 1
ATOM 845 C CA . ALA A 1 108 ? -6.136 8.812 16.529 1.00 90.25 108 ALA A CA 1
ATOM 846 C C . ALA A 1 108 ? -6.279 8.094 17.884 1.00 90.25 108 ALA A C 1
ATOM 848 O O . ALA A 1 108 ? -6.804 8.674 18.835 1.00 90.25 108 ALA A O 1
ATOM 849 N N . TYR A 1 109 ? -5.770 6.863 17.987 1.00 88.56 109 TYR A N 1
ATOM 850 C CA . TYR A 1 109 ? -5.723 6.104 19.233 1.00 88.56 109 TYR A CA 1
ATOM 851 C C . TYR A 1 109 ? -4.809 6.773 20.266 1.00 88.56 109 TYR A C 1
ATOM 853 O O . TYR A 1 109 ? -5.244 7.013 21.392 1.00 88.56 109 TYR A O 1
ATOM 861 N N . ALA A 1 110 ? -3.586 7.151 19.879 1.00 88.19 110 ALA A N 1
ATOM 862 C CA . ALA A 1 110 ? -2.626 7.807 20.766 1.00 88.19 110 ALA A CA 1
ATOM 863 C C . ALA A 1 110 ? -3.167 9.135 21.325 1.00 88.19 110 ALA A C 1
ATOM 865 O O . ALA A 1 110 ? -3.017 9.420 22.511 1.00 88.19 110 ALA A O 1
ATOM 866 N N . ALA A 1 111 ? -3.868 9.923 20.504 1.00 84.38 111 ALA A N 1
ATOM 867 C CA . ALA A 1 111 ? -4.518 11.157 20.946 1.00 84.38 111 ALA A CA 1
ATOM 868 C C . ALA A 1 111 ? -5.642 10.923 21.974 1.00 84.38 111 ALA A C 1
ATOM 870 O O . ALA A 1 111 ? -5.922 11.809 22.782 1.00 84.38 111 ALA A O 1
ATOM 871 N N . TYR A 1 112 ? -6.292 9.755 21.946 1.00 81.19 112 TYR A N 1
ATOM 872 C CA . TYR A 1 112 ? -7.379 9.411 22.864 1.00 81.19 112 TYR A CA 1
ATOM 873 C C . TYR A 1 112 ? -6.882 8.738 24.153 1.00 81.19 112 TYR A C 1
ATOM 875 O O . TYR A 1 112 ? -7.396 9.039 25.230 1.00 81.19 112 TYR A O 1
ATOM 883 N N . TYR A 1 113 ? -5.897 7.837 24.059 1.00 77.62 113 TYR A N 1
ATOM 884 C CA . TYR A 1 113 ? -5.448 6.993 25.176 1.00 77.62 113 TYR A CA 1
ATOM 885 C C . TYR A 1 113 ? -4.099 7.398 25.787 1.00 77.62 113 TYR A C 1
ATOM 887 O O . TYR A 1 113 ? -3.836 7.030 26.928 1.00 77.62 113 TYR A O 1
ATOM 895 N N . GLY A 1 114 ? -3.275 8.185 25.088 1.00 64.81 114 GLY A N 1
ATOM 896 C CA . GLY A 1 114 ? -2.032 8.748 25.625 1.00 64.81 114 GLY A CA 1
ATOM 897 C C . GLY A 1 114 ? -0.775 7.874 25.535 1.00 64.81 114 GLY A C 1
ATOM 898 O O . GLY A 1 114 ? 0.237 8.287 26.090 1.00 64.81 114 GLY A O 1
ATOM 899 N N . ASP A 1 115 ? -0.803 6.736 24.831 1.00 62.69 115 ASP A N 1
ATOM 900 C CA . ASP A 1 115 ? 0.364 5.859 24.602 1.00 62.69 115 ASP A CA 1
ATOM 901 C C . ASP A 1 115 ? 0.539 5.516 23.105 1.00 62.69 115 ASP A C 1
ATOM 903 O O . ASP A 1 115 ? -0.447 5.485 22.359 1.00 62.69 115 ASP A O 1
ATOM 907 N N . TRP A 1 116 ? 1.802 5.304 22.693 1.00 56.12 116 TRP A N 1
ATOM 908 C CA . TRP A 1 116 ? 2.284 5.033 21.321 1.00 56.12 116 TRP A CA 1
ATOM 909 C C . TRP A 1 116 ? 2.579 3.551 21.078 1.00 56.12 116 TRP A C 1
ATOM 911 O O . TRP A 1 116 ? 3.194 2.922 21.969 1.00 56.12 116 TRP A O 1
#

Secondary structure (DSSP, 8-state):
-EEEES-SSSPPEEEEEEE-TTS-EEEEEE---SSPPPHHHHHHH---GGGGTTSPPHHHHHHHHHHHHTT-EEEETTHHHHHHHHHHHHHTTTPPPP--EEEEHHHHHHHHHS--

Foldseek 3Di:
DEFQWLDQPLTATQWDWDADPVGHTQDTFGAQDPDHRDPVSCVVPVDHNVNCVPGHHPVVCVVSVLVRQAPDEAEDQACVRPQVNNQSSCVVVPHDRRNHDYDHPNVVVCVVPVDD

Sequence (116 aa):
MDTETTDLYDAEVIEVAVIDGQGETLLHRRVRPVHCIAYDAAAVHGITADLLRDAPDFRVIYPDLRRVLDGGYVVIYNADFDAPMLNRSAELWSLPAFPMQPYCAMLAYAAYYGDW

Radius of gyration: 14.26 Å; chains: 1; bounding box: 33×29×40 Å